Protein AF-A0A956W9H6-F1 (afdb_monomer_lite)

Secondary structure (DSSP, 8-state):
----SSS-----SPPPPTTTTHHHIIIIIT---HHHHHHHHHTTS--

pLDD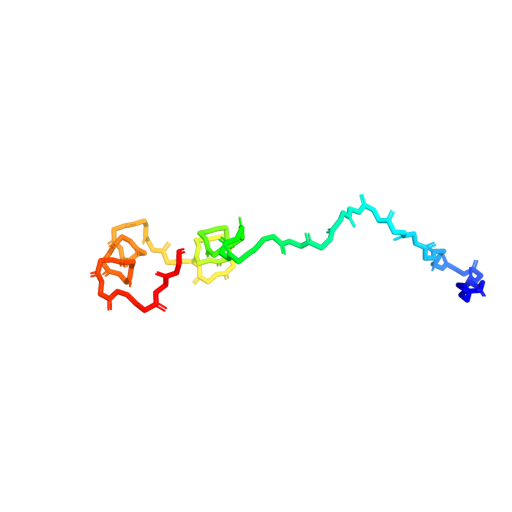T: mean 95.94, std 4.09, range [76.69, 98.62]

Foldseek 3Di:
DDQDDPDGDDPPDDDDDQQNCQVVCVCVVVVDDPVRVVVCVVVVVGD

Structure (mmCIF, N/CA/C/O backbone):
data_AF-A0A956W9H6-F1
#
_entry.id   AF-A0A956W9H6-F1
#
loop_
_atom_site.group_PDB
_atom_site.id
_atom_site.type_symbol
_atom_site.label_atom_id
_atom_site.label_alt_id
_atom_site.label_comp_id
_atom_site.label_asym_id
_atom_site.label_entity_id
_atom_site.label_seq_id
_atom_site.pdbx_PDB_ins_code
_atom_site.Cartn_x
_atom_site.Cartn_y
_atom_site.Cartn_z
_atom_site.occupancy
_atom_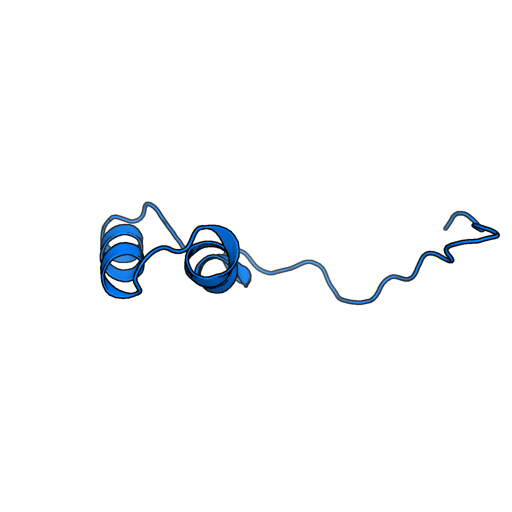site.B_iso_or_equiv
_atom_site.auth_seq_id
_atom_site.auth_comp_id
_atom_site.auth_asym_id
_atom_site.auth_atom_id
_atom_site.pdbx_PDB_model_num
ATOM 1 N N . GLY A 1 1 ? 17.809 5.590 -20.200 1.00 76.69 1 GLY A N 1
ATOM 2 C CA . GLY A 1 1 ? 17.571 4.233 -19.677 1.00 76.69 1 GLY A CA 1
ATOM 3 C C . GLY A 1 1 ? 18.727 3.331 -20.051 1.00 76.69 1 GLY A C 1
ATOM 4 O O . GLY A 1 1 ? 19.380 3.600 -21.054 1.00 76.69 1 GLY A O 1
ATOM 5 N N . PHE A 1 2 ? 18.998 2.302 -19.251 1.00 85.44 2 PHE A N 1
ATOM 6 C CA . PHE A 1 2 ? 20.067 1.329 -19.503 1.00 85.44 2 PHE A CA 1
ATOM 7 C C . PHE A 1 2 ? 19.529 0.157 -20.326 1.00 85.44 2 PHE A C 1
ATOM 9 O O . PHE A 1 2 ? 18.480 -0.385 -20.006 1.00 85.44 2 PHE A O 1
ATOM 16 N N . ARG A 1 3 ? 20.220 -0.271 -21.386 1.00 89.62 3 ARG A N 1
ATOM 17 C CA . ARG A 1 3 ? 19.785 -1.443 -22.160 1.00 89.62 3 ARG A CA 1
ATOM 18 C C . ARG A 1 3 ? 20.248 -2.723 -21.464 1.00 89.62 3 ARG A C 1
ATOM 20 O O . ARG A 1 3 ? 21.443 -2.988 -21.414 1.00 89.62 3 ARG A O 1
ATOM 27 N N . LEU A 1 4 ? 19.294 -3.506 -20.968 1.00 94.50 4 LEU A N 1
ATOM 28 C CA . LEU A 1 4 ? 19.527 -4.808 -20.342 1.00 94.50 4 LEU A CA 1
ATOM 29 C C . LEU A 1 4 ? 19.194 -5.920 -21.345 1.00 94.50 4 LEU A C 1
ATOM 31 O O . LEU A 1 4 ? 18.164 -5.847 -22.015 1.00 94.50 4 LEU A O 1
ATOM 35 N N . SER A 1 5 ? 20.084 -6.904 -21.494 1.00 94.12 5 SER A N 1
ATOM 36 C CA . SER A 1 5 ? 19.981 -7.946 -22.528 1.00 94.12 5 SER A CA 1
ATOM 37 C C . SER A 1 5 ? 19.001 -9.067 -22.188 1.00 94.12 5 SER A C 1
ATOM 39 O O . SER A 1 5 ? 18.367 -9.589 -23.097 1.00 94.12 5 SER A O 1
ATOM 41 N N . GLU A 1 6 ? 18.872 -9.431 -20.910 1.00 96.00 6 GLU A N 1
ATOM 42 C CA . GLU A 1 6 ? 18.013 -10.541 -20.462 1.00 96.00 6 GLU A CA 1
ATOM 43 C C . GLU A 1 6 ? 16.691 -10.056 -19.855 1.00 96.00 6 GLU A C 1
ATOM 45 O O . GLU A 1 6 ? 15.647 -10.658 -20.083 1.00 96.00 6 GLU A O 1
ATOM 50 N N . THR A 1 7 ? 16.714 -8.935 -19.126 1.00 93.56 7 THR A N 1
ATOM 51 C CA . THR A 1 7 ? 15.537 -8.348 -18.465 1.00 93.56 7 THR A CA 1
ATOM 52 C C . THR A 1 7 ? 15.359 -6.881 -18.862 1.00 93.56 7 THR A C 1
ATOM 54 O O . THR A 1 7 ? 15.757 -5.977 -18.125 1.00 93.56 7 THR A O 1
ATOM 57 N N . PRO A 1 8 ? 14.784 -6.597 -20.045 1.00 92.00 8 PRO A N 1
ATOM 58 C CA . PRO A 1 8 ? 14.550 -5.229 -20.490 1.00 92.00 8 PRO A CA 1
ATOM 59 C C . PRO A 1 8 ? 13.772 -4.412 -19.449 1.00 92.00 8 PRO A C 1
ATOM 61 O O . PRO A 1 8 ? 12.707 -4.815 -18.984 1.00 92.00 8 PRO A O 1
ATOM 64 N N . HIS A 1 9 ? 14.318 -3.256 -19.070 1.00 91.50 9 HIS A N 1
ATOM 65 C CA . HIS A 1 9 ? 13.623 -2.318 -18.190 1.00 91.50 9 HIS A CA 1
ATOM 66 C C . HIS A 1 9 ? 12.517 -1.564 -18.941 1.00 91.50 9 HIS A C 1
ATOM 68 O O . HIS A 1 9 ? 12.706 -1.143 -20.082 1.00 91.50 9 HIS A O 1
ATOM 74 N N . GLU A 1 10 ? 11.394 -1.334 -18.263 1.00 91.00 10 GLU A N 1
ATOM 75 C CA . GLU A 1 10 ? 10.269 -0.547 -18.768 1.00 91.00 10 GLU A CA 1
ATOM 76 C C . GLU A 1 10 ? 9.673 0.294 -17.636 1.00 91.00 10 GLU A C 1
ATOM 78 O O . GLU A 1 10 ? 9.519 -0.183 -16.508 1.00 91.00 10 GLU A O 1
ATOM 83 N N . VAL A 1 11 ? 9.307 1.543 -17.935 1.00 91.75 11 VAL A N 1
ATOM 84 C CA . VAL A 1 11 ? 8.494 2.365 -17.029 1.00 91.75 11 VAL A CA 1
ATOM 85 C C . VAL A 1 11 ? 7.037 1.967 -17.244 1.00 91.75 11 VAL A C 1
ATOM 87 O O . VAL A 1 11 ? 6.432 2.348 -18.241 1.00 91.75 11 VAL A O 1
ATOM 90 N N . ARG A 1 12 ? 6.494 1.155 -16.332 1.00 92.62 12 ARG A N 1
ATOM 91 C CA . ARG A 1 12 ? 5.162 0.540 -16.497 1.00 92.62 12 ARG A CA 1
ATOM 92 C C . ARG A 1 12 ? 4.008 1.373 -15.947 1.00 92.62 12 ARG A C 1
ATOM 94 O O . ARG A 1 12 ? 2.867 1.158 -16.3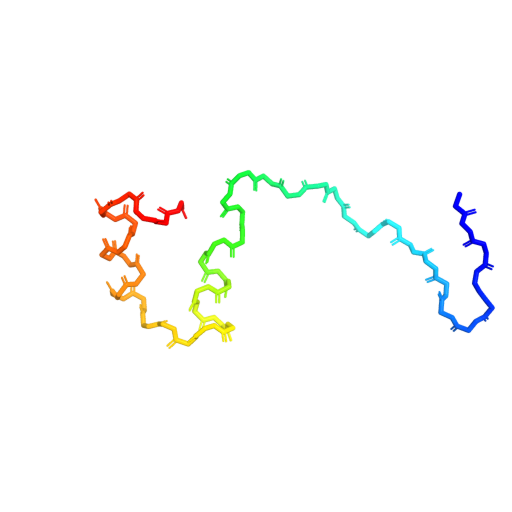35 1.00 92.62 12 ARG A O 1
ATOM 101 N N . ARG A 1 13 ? 4.289 2.285 -15.018 1.00 95.06 13 ARG A N 1
ATOM 102 C CA . ARG A 1 13 ? 3.291 3.133 -14.360 1.00 95.06 13 ARG A CA 1
ATOM 103 C C . ARG A 1 13 ? 3.931 4.418 -13.846 1.00 95.06 13 ARG A C 1
ATOM 105 O O . ARG A 1 13 ? 5.155 4.493 -13.728 1.00 95.06 13 ARG A O 1
ATOM 112 N N . ALA A 1 14 ? 3.095 5.415 -13.573 1.00 96.69 14 ALA A N 1
ATOM 113 C CA . ALA A 1 14 ? 3.510 6.635 -12.894 1.00 96.69 14 ALA A CA 1
ATOM 114 C C . ALA A 1 14 ? 3.980 6.340 -11.457 1.00 96.69 14 ALA A C 1
ATOM 116 O O . ALA A 1 14 ? 3.820 5.228 -10.949 1.00 96.69 14 ALA A O 1
ATOM 117 N N . ALA A 1 15 ? 4.573 7.346 -10.811 1.00 96.50 15 ALA A N 1
ATOM 118 C CA . ALA A 1 15 ? 4.840 7.274 -9.381 1.00 96.50 15 ALA A CA 1
ATOM 119 C C . ALA A 1 15 ? 3.509 7.182 -8.605 1.00 96.50 15 ALA A C 1
ATOM 121 O O . ALA A 1 15 ? 2.557 7.859 -9.001 1.00 96.50 15 ALA A O 1
ATOM 122 N N . PRO A 1 16 ? 3.442 6.375 -7.532 1.00 97.38 16 PRO A N 1
ATOM 123 C CA . PRO A 1 16 ? 2.232 6.248 -6.729 1.00 97.38 16 PRO A CA 1
ATOM 124 C C . PRO A 1 16 ? 1.939 7.540 -5.958 1.00 97.38 16 PRO A C 1
ATOM 126 O O . PRO A 1 16 ? 2.858 8.288 -5.600 1.00 97.38 16 PRO A O 1
ATOM 129 N N . LEU A 1 17 ? 0.662 7.780 -5.667 1.00 98.06 17 LEU A N 1
ATOM 130 C CA . LEU A 1 17 ? 0.238 8.809 -4.720 1.00 98.06 17 LEU A CA 1
ATOM 131 C C . LEU A 1 17 ? 0.605 8.424 -3.278 1.00 98.06 17 LEU A C 1
ATOM 133 O O . LEU A 1 17 ? 0.887 7.263 -2.964 1.00 98.06 17 LEU A O 1
ATOM 137 N N . LEU A 1 18 ? 0.566 9.409 -2.374 1.00 97.38 18 LEU A N 1
ATOM 138 C CA . LEU A 1 18 ? 0.677 9.143 -0.942 1.00 97.38 18 LEU A CA 1
ATOM 139 C C . LEU A 1 18 ? -0.472 8.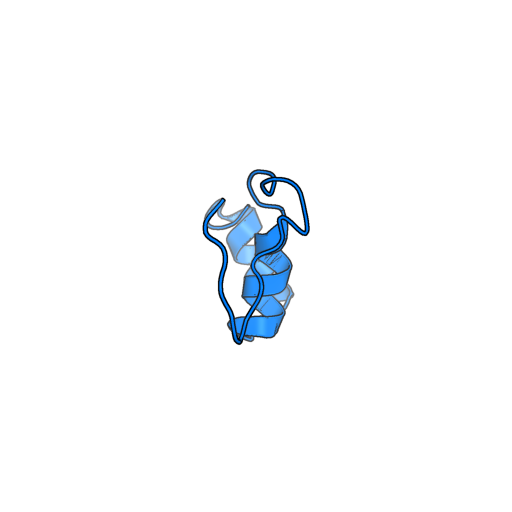222 -0.514 1.00 97.38 18 LEU A C 1
ATOM 141 O O . LEU A 1 18 ? -1.636 8.571 -0.684 1.00 97.38 18 LEU A O 1
ATOM 145 N N . GLY A 1 19 ? -0.125 7.052 0.016 1.00 97.25 19 GLY A N 1
ATOM 146 C CA . GLY A 1 19 ? -1.084 6.066 0.507 1.00 97.25 19 GLY A CA 1
ATOM 147 C C . GLY A 1 19 ? -1.715 5.150 -0.550 1.00 97.25 19 GLY A C 1
ATOM 148 O O . GLY A 1 19 ? -2.459 4.252 -0.174 1.00 97.25 19 GLY A O 1
ATOM 149 N N . GLU A 1 20 ? -1.395 5.299 -1.846 1.00 98.25 20 GLU A N 1
ATOM 150 C CA . GLU A 1 20 ? -2.061 4.568 -2.951 1.00 98.25 20 GLU A CA 1
ATOM 151 C C . GLU A 1 20 ? -2.109 3.043 -2.755 1.00 98.25 20 GLU A C 1
ATOM 153 O O . GLU A 1 20 ? -3.077 2.399 -3.149 1.00 98.25 20 GLU A O 1
ATOM 158 N N . HIS A 1 21 ? -1.086 2.474 -2.114 1.00 98.00 21 HIS A N 1
ATOM 159 C CA . HIS A 1 21 ? -0.963 1.032 -1.892 1.00 98.00 21 HIS A CA 1
ATOM 160 C C . HIS A 1 21 ? -0.959 0.630 -0.410 1.00 98.00 21 HIS A C 1
ATOM 162 O O . HIS A 1 21 ? -0.651 -0.522 -0.110 1.00 98.00 21 HIS A O 1
ATOM 168 N N . THR A 1 22 ? -1.271 1.529 0.533 1.00 98.31 22 THR A N 1
ATOM 169 C CA . THR A 1 22 ? -1.191 1.205 1.973 1.00 98.31 22 THR A CA 1
ATOM 170 C C . THR A 1 22 ? -2.062 -0.000 2.325 1.00 98.31 22 THR A C 1
ATOM 172 O O . THR A 1 22 ? -1.585 -0.934 2.967 1.00 98.31 22 THR A O 1
ATOM 175 N N . PHE A 1 23 ? -3.314 -0.014 1.861 1.00 97.94 23 PHE A N 1
ATOM 176 C CA . PHE A 1 23 ? -4.260 -1.092 2.155 1.00 97.94 23 PHE A CA 1
ATOM 177 C C . PHE A 1 23 ? -3.860 -2.426 1.503 1.00 97.94 23 PHE A C 1
ATOM 179 O O . PHE A 1 23 ? -3.892 -3.463 2.164 1.00 97.94 23 PHE A O 1
ATOM 186 N N . GLU A 1 24 ? -3.440 -2.396 0.232 1.00 98.25 24 GLU A N 1
ATOM 187 C CA . GLU A 1 24 ? -2.953 -3.572 -0.511 1.00 98.25 24 GLU A CA 1
ATOM 188 C C . GLU A 1 24 ? -1.770 -4.216 0.221 1.00 98.25 24 GLU A C 1
ATOM 190 O O . GLU A 1 24 ? -1.786 -5.405 0.519 1.00 98.25 24 GLU A O 1
ATOM 195 N N . VAL A 1 25 ? -0.770 -3.420 0.609 1.00 98.31 25 VAL A N 1
ATOM 196 C CA . VAL A 1 25 ? 0.400 -3.924 1.341 1.00 98.31 25 VAL A CA 1
ATOM 197 C C . VAL A 1 25 ? 0.000 -4.464 2.717 1.00 98.31 25 VAL A C 1
ATOM 199 O O . VAL A 1 25 ? 0.435 -5.552 3.098 1.00 98.31 25 VAL A O 1
ATOM 202 N N . ALA A 1 26 ? -0.825 -3.730 3.466 1.00 98.50 26 ALA A N 1
ATOM 203 C CA . ALA A 1 26 ? -1.240 -4.122 4.809 1.00 98.50 26 ALA A CA 1
ATOM 204 C C . ALA A 1 26 ? -2.010 -5.452 4.818 1.00 98.50 26 ALA A C 1
ATOM 206 O O . ALA A 1 26 ? -1.774 -6.294 5.681 1.00 98.50 26 ALA A O 1
ATOM 207 N N . THR A 1 27 ? -2.884 -5.672 3.840 1.00 98.12 27 THR A N 1
ATOM 208 C CA . THR A 1 27 ? -3.724 -6.875 3.788 1.00 98.12 27 THR A CA 1
ATOM 209 C C . THR A 1 27 ? -3.059 -8.021 3.028 1.00 98.12 27 THR A C 1
ATOM 211 O O . THR A 1 27 ? -2.957 -9.123 3.558 1.00 98.12 27 THR A O 1
ATOM 214 N N . GLU A 1 28 ? -2.546 -7.793 1.820 1.00 98.50 28 GLU A N 1
ATOM 215 C CA . GLU A 1 28 ? -2.070 -8.872 0.943 1.00 98.50 28 GLU A CA 1
ATOM 216 C C . GLU A 1 28 ? -0.634 -9.309 1.249 1.00 98.50 28 GLU A C 1
ATOM 218 O O . GLU A 1 28 ? -0.293 -10.480 1.079 1.00 98.50 28 GLU A O 1
ATOM 223 N N . ILE A 1 29 ? 0.217 -8.385 1.708 1.00 98.44 29 ILE A N 1
ATOM 224 C CA . ILE A 1 29 ? 1.634 -8.669 1.982 1.00 98.44 29 ILE A CA 1
ATOM 225 C C . ILE A 1 29 ? 1.858 -8.935 3.469 1.00 98.44 29 ILE A C 1
ATOM 227 O O . ILE A 1 29 ? 2.544 -9.893 3.824 1.00 98.44 29 ILE A O 1
ATOM 231 N N . LEU A 1 30 ? 1.302 -8.085 4.337 1.00 98.12 30 LEU A N 1
ATOM 232 C CA . LEU A 1 30 ? 1.468 -8.214 5.787 1.00 98.12 30 LEU A CA 1
ATOM 233 C C . LEU A 1 30 ? 0.410 -9.120 6.431 1.00 98.12 30 LEU A C 1
ATOM 235 O O . LEU A 1 30 ? 0.626 -9.581 7.550 1.00 98.12 30 LEU A O 1
ATOM 239 N N . GLY A 1 31 ? -0.691 -9.417 5.731 1.00 98.44 31 GLY A N 1
ATOM 240 C CA . GLY A 1 31 ? -1.726 -10.325 6.225 1.00 98.44 31 GLY A CA 1
ATOM 241 C C . GLY A 1 31 ? -2.565 -9.748 7.364 1.00 98.44 31 GLY A C 1
ATOM 242 O O . GLY A 1 31 ? -3.136 -10.524 8.130 1.00 98.44 31 GLY A O 1
ATOM 243 N N . LEU A 1 32 ? -2.610 -8.420 7.516 1.00 98.62 32 LEU A N 1
ATOM 244 C CA . LEU A 1 32 ? -3.448 -7.781 8.525 1.00 98.62 32 LEU A CA 1
ATOM 245 C C . LEU A 1 32 ? -4.920 -7.938 8.155 1.00 98.62 32 LEU A C 1
ATOM 247 O O . LEU A 1 32 ? -5.310 -7.804 6.992 1.00 98.62 32 LEU A O 1
ATOM 251 N N . ASP A 1 33 ? -5.740 -8.188 9.168 1.00 98.12 33 ASP A N 1
ATOM 252 C CA . ASP A 1 33 ? -7.184 -8.215 8.996 1.00 98.12 33 ASP A CA 1
ATOM 253 C C . ASP A 1 33 ? -7.717 -6.796 8.685 1.00 98.12 33 ASP A C 1
ATOM 255 O O . ASP A 1 33 ? -7.198 -5.817 9.239 1.00 98.12 33 ASP A O 1
ATOM 259 N N . PRO A 1 34 ? -8.748 -6.641 7.830 1.00 97.44 34 PRO A N 1
ATOM 260 C CA . PRO A 1 34 ? -9.317 -5.333 7.504 1.00 97.44 34 PRO A CA 1
ATOM 261 C C . PRO A 1 34 ? -9.736 -4.495 8.719 1.00 97.44 34 PRO A C 1
ATOM 263 O O . PRO A 1 34 ? -9.592 -3.270 8.676 1.00 97.44 34 PRO A O 1
ATOM 266 N N . ASP A 1 35 ? -10.198 -5.116 9.809 1.00 98.25 35 ASP A N 1
ATOM 267 C CA . ASP A 1 35 ? -10.573 -4.396 11.031 1.00 98.25 35 ASP A CA 1
ATOM 268 C C . ASP A 1 35 ? -9.338 -3.838 11.755 1.00 98.25 35 ASP A C 1
ATOM 270 O O . ASP A 1 35 ? -9.373 -2.744 12.327 1.00 98.25 35 ASP A O 1
ATOM 274 N N . GLU A 1 36 ? -8.213 -4.556 11.719 1.00 98.44 36 GLU A N 1
ATOM 275 C CA . GLU A 1 36 ? -6.937 -4.063 12.240 1.00 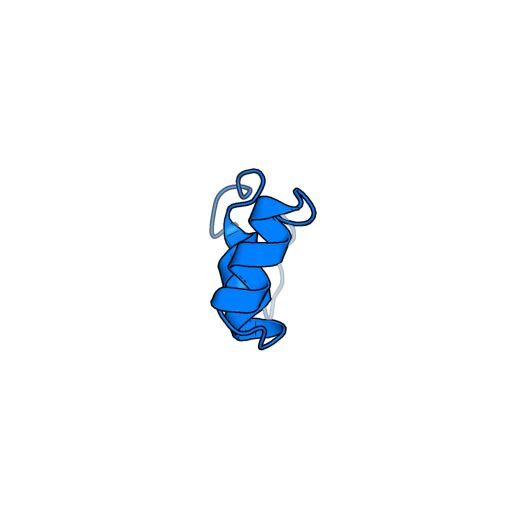98.44 36 GLU A CA 1
ATOM 276 C C . GLU A 1 36 ? -6.402 -2.900 11.404 1.00 98.44 36 GLU A C 1
ATOM 278 O O . GLU A 1 36 ? -6.018 -1.875 11.971 1.00 98.44 36 GLU A O 1
ATOM 283 N N . VAL A 1 37 ? -6.458 -3.004 10.075 1.00 98.38 37 VAL A N 1
ATOM 284 C CA . VAL A 1 37 ? -6.083 -1.900 9.179 1.00 98.38 37 VAL A CA 1
ATOM 285 C C . VAL A 1 37 ? -6.967 -0.677 9.429 1.00 98.38 37 VAL A C 1
ATOM 287 O O . VAL A 1 37 ? -6.454 0.434 9.550 1.00 98.38 37 VAL A O 1
ATOM 290 N N . GLY A 1 38 ? -8.279 -0.872 9.592 1.00 98.12 38 GLY A N 1
ATOM 291 C CA . GLY A 1 38 ? -9.221 0.201 9.908 1.00 98.12 38 GLY A CA 1
ATOM 292 C C . GLY A 1 38 ? -8.893 0.927 11.216 1.00 98.12 38 GLY A C 1
ATOM 293 O O . GLY A 1 38 ? -8.942 2.157 11.258 1.00 98.12 38 GLY A O 1
ATOM 294 N N . ARG A 1 39 ? -8.492 0.197 12.268 1.00 98.62 39 ARG A N 1
ATOM 295 C CA . ARG A 1 39 ? -8.019 0.812 13.522 1.00 98.62 39 ARG A CA 1
ATOM 296 C C . ARG A 1 39 ? -6.758 1.644 13.308 1.00 98.62 39 ARG A C 1
ATOM 298 O O . ARG A 1 39 ? -6.705 2.772 13.779 1.00 98.62 39 ARG A O 1
ATOM 305 N N . LEU A 1 40 ? -5.779 1.125 12.570 1.00 98.44 40 LEU A N 1
ATOM 306 C CA . LEU A 1 40 ? -4.519 1.831 12.314 1.00 98.44 40 LEU A CA 1
ATOM 307 C C . LEU A 1 40 ? -4.709 3.096 11.465 1.00 98.44 40 LEU A C 1
ATOM 309 O O . LEU A 1 40 ? -4.015 4.087 11.684 1.00 98.44 40 LEU A O 1
ATOM 313 N N . VAL A 1 41 ? -5.660 3.089 10.528 1.00 97.88 41 VAL A N 1
ATOM 314 C CA . VAL A 1 41 ? -6.058 4.295 9.783 1.00 97.88 41 VAL A CA 1
ATOM 315 C C . VAL A 1 41 ? -6.737 5.303 10.713 1.00 97.88 41 VAL A C 1
ATOM 317 O O . VAL A 1 41 ? -6.407 6.485 10.687 1.00 97.88 41 VAL A O 1
ATOM 320 N N . ALA A 1 42 ? -7.649 4.852 11.582 1.00 98.25 42 ALA A N 1
ATOM 321 C CA . ALA A 1 42 ? -8.321 5.724 12.549 1.00 98.25 42 ALA A CA 1
ATOM 322 C C . ALA A 1 42 ? -7.358 6.339 13.584 1.00 98.25 42 ALA A C 1
ATOM 324 O O . ALA A 1 42 ? -7.599 7.441 14.070 1.00 98.25 42 ALA A O 1
ATOM 325 N N . GLU A 1 43 ? -6.274 5.635 13.910 1.00 98.56 43 GLU A N 1
ATOM 326 C CA . GLU A 1 43 ? -5.187 6.097 14.782 1.00 98.56 43 GLU A CA 1
ATOM 327 C C . GLU A 1 43 ? -4.138 6.958 14.045 1.00 98.56 43 GLU A C 1
ATOM 329 O O . GLU A 1 43 ? -3.150 7.358 14.656 1.00 98.56 43 GLU A O 1
ATOM 334 N N . GLU A 1 44 ? -4.333 7.246 12.750 1.00 97.44 44 GLU A N 1
ATOM 335 C CA . GLU A 1 44 ? -3.399 7.986 11.879 1.00 97.44 44 GLU A CA 1
ATOM 336 C C . GLU A 1 44 ? -1.999 7.341 11.763 1.00 97.44 44 GLU A C 1
ATOM 338 O O . GLU A 1 44 ? -1.011 7.997 11.426 1.00 97.44 44 GLU A O 1
ATOM 343 N N . VAL A 1 45 ? -1.904 6.031 12.013 1.00 97.94 45 VAL A N 1
ATOM 344 C CA . VAL A 1 45 ? -0.682 5.233 11.815 1.00 97.94 45 VAL A CA 1
ATOM 345 C C . VAL A 1 45 ? -0.512 4.854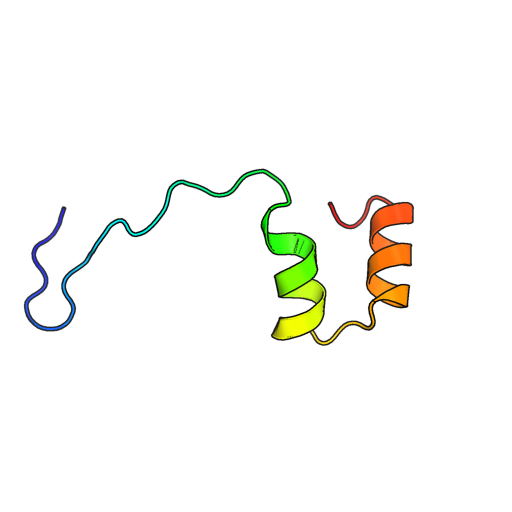 10.341 1.00 97.94 45 VAL A C 1
ATOM 347 O O . VAL A 1 45 ? 0.614 4.769 9.848 1.00 97.94 45 VAL A O 1
ATOM 350 N N . LEU A 1 46 ? -1.625 4.630 9.635 1.00 96.81 46 LEU A N 1
ATOM 351 C CA . LEU A 1 46 ? -1.681 4.304 8.208 1.00 96.81 46 LEU A CA 1
ATOM 352 C C . LEU A 1 46 ? -2.503 5.346 7.431 1.00 96.81 46 LEU A C 1
ATOM 354 O O . LEU A 1 46 ? -3.427 5.943 7.981 1.00 96.81 46 LEU A O 1
ATOM 358 N N . TYR A 1 47 ? -2.148 5.539 6.154 1.00 91.75 47 TYR A N 1
ATOM 359 C CA . TYR A 1 47 ? -2.870 6.382 5.186 1.00 91.75 47 TYR A CA 1
ATOM 360 C C . TYR A 1 47 ? -3.994 5.628 4.483 1.00 91.75 47 TYR A C 1
ATOM 362 O O . TYR A 1 47 ? -3.750 4.449 4.131 1.00 91.75 47 TYR A O 1
#

Sequence (47 aa):
GFRLSETPHEVRRAAPLLGEHTFEVATEILGLDPDEVGRLVAEEVLY

Radius of gyration: 16.09 Å; chains: 1; bounding box: 31×20×37 Å